Protein AF-A0A3A3FJ09-F1 (afdb_monomer_lite)

Secondary structure (DSSP, 8-state):
-------------------PPPPPHHHHHHHHHH--BTTB-EEEEEEEETTEEEEEEEE-SSTTHHHHHHHHHHHHHH-GGG-SS--EEEEEEE-

pLDDT: mean 85.45, std 17.62, range [40.0, 98.62]

Foldseek 3Di:
DDDPDDPPPPDPPPPPPPDDPDDDPVNVLVVQLVDADVPHWKKFKWWQAPNDIDTDDIFHDDPDNQVVSCVVQVVCQVDVVVDPGGTHIDIDTSD

Sequence (95 aa):
MLICAAVVLTGCTRVTVTTGSSISNEDLEAFFHKHKVDGNYAAALKKSAAGVASYLATIHGYRDNMAVCKSLIEPYNKDPSLSAISGTYYCQELR

Structure (mmCIF, N/CA/C/O backbone):
data_AF-A0A3A3FJ09-F1
#
_entry.id   AF-A0A3A3FJ09-F1
#
loop_
_atom_site.group_PDB
_atom_site.id
_atom_site.type_symbol
_atom_site.label_atom_id
_atom_site.label_alt_id
_atom_site.label_comp_id
_atom_site.label_asym_id
_atom_site.label_entity_id
_atom_site.label_seq_id
_atom_site.pdbx_PDB_ins_code
_atom_sit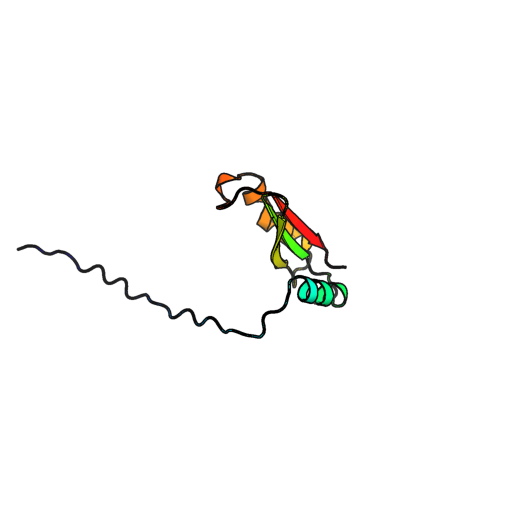e.Cartn_x
_atom_site.Cartn_y
_atom_site.Cartn_z
_atom_site.occupancy
_atom_site.B_iso_or_equiv
_atom_site.auth_seq_id
_atom_site.auth_comp_id
_atom_site.auth_asym_id
_atom_site.auth_atom_id
_atom_site.pdbx_PDB_model_num
ATOM 1 N N . MET A 1 1 ? -1.852 -46.798 -35.270 1.00 40.00 1 MET A N 1
ATOM 2 C CA . MET A 1 1 ? -2.237 -46.378 -33.907 1.00 40.00 1 MET A CA 1
ATOM 3 C C . MET A 1 1 ? -1.512 -45.085 -33.593 1.00 40.00 1 MET A C 1
ATOM 5 O O . MET A 1 1 ? -0.298 -45.110 -33.469 1.00 40.00 1 MET A O 1
ATOM 9 N N . LEU A 1 2 ? -2.239 -43.971 -33.527 1.00 41.28 2 LEU A N 1
ATOM 10 C CA . LEU A 1 2 ? -1.721 -42.691 -33.050 1.00 41.28 2 LEU A CA 1
ATOM 11 C C . LEU A 1 2 ? -2.719 -42.203 -31.996 1.00 41.28 2 LEU A C 1
ATOM 13 O O . LEU A 1 2 ? -3.809 -41.746 -32.328 1.00 41.28 2 LEU A O 1
ATOM 17 N N . ILE A 1 3 ? -2.395 -42.431 -30.726 1.00 49.81 3 ILE A N 1
ATOM 18 C CA . ILE A 1 3 ? -3.188 -41.961 -29.590 1.00 49.81 3 ILE A CA 1
ATOM 19 C C . ILE A 1 3 ? -2.613 -40.593 -29.222 1.00 49.81 3 ILE A C 1
ATOM 21 O O . ILE A 1 3 ? -1.624 -40.510 -28.502 1.00 49.81 3 ILE A O 1
ATOM 25 N N . CYS A 1 4 ? -3.206 -39.519 -29.741 1.00 47.91 4 CYS A N 1
ATOM 26 C CA . CYS A 1 4 ? -3.020 -38.192 -29.162 1.00 47.91 4 CYS A CA 1
ATOM 27 C C . CYS A 1 4 ? -4.115 -38.006 -28.118 1.00 47.91 4 CYS A C 1
ATOM 29 O O . CYS A 1 4 ? -5.282 -37.800 -28.448 1.00 47.91 4 CYS A O 1
ATOM 31 N N . ALA A 1 5 ? -3.725 -38.160 -26.854 1.00 53.84 5 ALA A N 1
ATOM 32 C CA . ALA A 1 5 ? -4.575 -37.919 -25.704 1.00 53.84 5 ALA A CA 1
ATOM 33 C C . ALA A 1 5 ? -5.138 -36.492 -25.770 1.00 53.84 5 ALA A C 1
ATOM 35 O O . ALA A 1 5 ? -4.393 -35.511 -25.738 1.00 53.84 5 ALA A O 1
ATOM 36 N N . ALA A 1 6 ? -6.460 -36.388 -25.879 1.00 50.62 6 ALA A N 1
ATOM 37 C CA . ALA A 1 6 ? -7.173 -35.140 -25.697 1.00 50.62 6 ALA A CA 1
ATOM 38 C C . ALA A 1 6 ? -6.977 -34.691 -24.244 1.00 50.62 6 ALA A C 1
ATOM 40 O O . ALA A 1 6 ? -7.536 -35.282 -23.319 1.00 50.62 6 ALA A O 1
ATOM 41 N N . VAL A 1 7 ? -6.159 -33.661 -24.034 1.00 52.22 7 VAL A N 1
ATOM 42 C CA . VAL A 1 7 ? -6.097 -32.961 -22.751 1.00 52.22 7 VAL A CA 1
ATOM 43 C C . VAL A 1 7 ? -7.384 -32.153 -22.631 1.00 52.22 7 VAL A C 1
ATOM 45 O O . VAL A 1 7 ? -7.506 -31.040 -23.138 1.00 52.22 7 VAL A O 1
ATOM 48 N N . VAL A 1 8 ? -8.381 -32.757 -21.996 1.00 50.53 8 VAL A N 1
ATOM 49 C CA . VAL A 1 8 ? -9.635 -32.104 -21.635 1.00 50.53 8 VAL A CA 1
ATOM 50 C C . VAL A 1 8 ? -9.359 -31.206 -20.425 1.00 50.53 8 VAL A C 1
ATOM 52 O O . VAL A 1 8 ? -9.483 -31.624 -19.279 1.00 50.53 8 VAL A O 1
ATOM 55 N N . LEU A 1 9 ? -8.961 -29.955 -20.673 1.00 49.84 9 LEU A N 1
ATOM 56 C CA . LEU A 1 9 ? -9.014 -28.876 -19.679 1.00 49.84 9 LEU A CA 1
ATOM 57 C C . LEU A 1 9 ? -10.466 -28.373 -19.570 1.00 49.84 9 LEU A C 1
ATOM 59 O O . LEU A 1 9 ? -10.799 -27.258 -19.962 1.00 49.84 9 LEU A O 1
ATOM 63 N N . THR A 1 10 ? -11.369 -29.212 -19.055 1.00 57.78 10 THR A N 1
ATOM 64 C CA . THR A 1 10 ? -12.712 -28.781 -18.636 1.00 57.78 10 THR A CA 1
ATOM 65 C C . THR A 1 10 ? -12.605 -28.065 -17.301 1.00 57.78 10 THR A C 1
ATOM 67 O O . THR A 1 10 ? -12.795 -28.645 -16.237 1.00 57.78 10 THR A O 1
ATOM 70 N N . GLY A 1 11 ? -12.271 -26.785 -17.380 1.00 53.00 11 GLY A N 1
ATOM 71 C CA . GLY A 1 11 ? -12.241 -25.878 -16.242 1.00 53.00 11 GLY A CA 1
ATOM 72 C C . GLY A 1 11 ? -12.479 -24.436 -16.668 1.00 53.00 11 GLY A C 1
ATOM 73 O O . GLY A 1 11 ? -11.846 -23.536 -16.134 1.00 53.00 11 GLY A O 1
ATOM 74 N N . CYS A 1 12 ? -13.352 -24.194 -17.652 1.00 62.53 12 CYS A N 1
ATOM 75 C CA . CYS A 1 12 ? -13.850 -22.850 -17.941 1.00 62.53 12 CYS A CA 1
ATOM 76 C C . CYS A 1 12 ? -14.823 -22.435 -16.831 1.00 62.53 12 CYS A C 1
ATOM 78 O O . CYS A 1 12 ? -16.040 -22.431 -17.021 1.00 62.53 12 CYS A O 1
ATOM 80 N N . THR A 1 13 ? -14.307 -22.123 -15.644 1.00 58.16 13 THR A N 1
ATOM 81 C CA . THR A 1 13 ? -15.097 -21.446 -14.620 1.00 58.16 13 THR A CA 1
ATOM 82 C C . THR A 1 13 ? -15.521 -20.103 -15.205 1.00 58.16 13 THR A C 1
ATOM 84 O O . THR A 1 13 ? -14.687 -19.276 -15.574 1.00 58.16 13 THR A O 1
ATOM 87 N N . ARG A 1 14 ? -16.832 -19.897 -15.350 1.00 56.28 14 ARG A N 1
ATOM 88 C CA . ARG A 1 14 ? -17.407 -18.615 -15.759 1.00 56.28 14 ARG A CA 1
ATOM 89 C C . ARG A 1 14 ? -17.073 -17.603 -14.663 1.00 56.28 14 ARG A C 1
ATOM 91 O O . ARG A 1 14 ? -17.696 -17.610 -13.606 1.00 56.28 14 ARG A O 1
ATOM 98 N N . VAL A 1 15 ? -16.065 -16.765 -14.896 1.00 51.59 15 VAL A N 1
ATOM 99 C CA . VAL A 1 15 ? -15.821 -15.590 -14.058 1.00 51.59 15 VAL A CA 1
ATOM 100 C C . VAL A 1 15 ? -16.947 -14.611 -14.359 1.00 51.59 15 VAL A C 1
ATOM 102 O O . VAL A 1 15 ? -16.944 -13.931 -15.384 1.00 51.59 15 VAL A O 1
ATOM 105 N N . THR A 1 16 ? -17.959 -14.587 -13.498 1.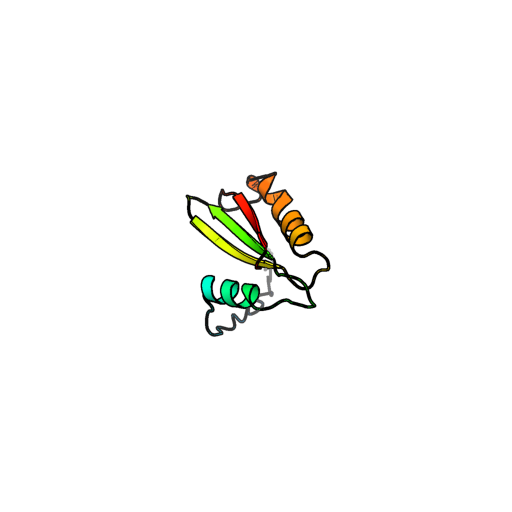00 51.22 16 THR A N 1
ATOM 106 C CA . THR A 1 16 ? -19.002 -13.566 -13.555 1.00 51.22 16 THR A CA 1
ATOM 107 C C . THR A 1 16 ? -18.411 -12.280 -12.993 1.00 51.22 16 THR A C 1
ATOM 109 O O . THR A 1 16 ? -18.348 -12.098 -11.780 1.00 51.22 16 THR A O 1
ATOM 112 N N . VAL A 1 17 ? -17.945 -11.392 -13.871 1.00 59.69 17 VAL A N 1
ATOM 113 C CA . VAL A 1 17 ? -17.603 -10.019 -13.487 1.00 59.69 17 VAL A CA 1
ATOM 114 C C . VAL A 1 17 ? -18.918 -9.285 -13.246 1.00 59.69 17 VAL A C 1
ATOM 116 O O . VAL A 1 17 ? -19.593 -8.873 -14.186 1.00 59.69 17 VAL A O 1
ATOM 119 N N . THR A 1 18 ? -19.328 -9.164 -11.986 1.00 56.78 18 THR A N 1
ATOM 120 C CA . THR A 1 18 ? -20.445 -8.293 -11.615 1.00 56.78 18 THR A CA 1
ATOM 121 C C . THR A 1 18 ? -20.006 -6.843 -11.783 1.00 56.78 18 THR A C 1
ATOM 123 O O . THR A 1 18 ? -19.256 -6.316 -10.965 1.00 56.78 18 THR A O 1
ATOM 126 N N . THR A 1 19 ? -20.458 -6.194 -12.854 1.00 54.06 19 THR A N 1
ATOM 127 C CA . THR A 1 19 ? -20.344 -4.744 -13.030 1.00 54.06 19 THR A CA 1
ATOM 128 C C . THR A 1 19 ? -21.315 -4.053 -12.072 1.00 54.06 19 THR A C 1
ATOM 130 O O . THR A 1 19 ? -22.492 -3.880 -12.386 1.00 54.06 19 THR A O 1
ATOM 133 N N . GLY A 1 20 ? -20.843 -3.711 -10.875 1.00 64.00 20 GLY A N 1
ATOM 134 C CA . GLY A 1 20 ? -21.477 -2.677 -10.059 1.00 64.00 20 GLY A CA 1
ATOM 135 C C . GLY A 1 20 ? -21.111 -1.286 -10.583 1.00 64.00 20 GLY A C 1
ATOM 136 O O . GLY A 1 20 ? -20.259 -1.159 -11.466 1.00 64.00 20 GLY A O 1
ATOM 137 N N . SER A 1 21 ? -21.727 -0.237 -10.036 1.00 64.44 21 SER A N 1
ATOM 138 C CA . SER A 1 21 ? -21.251 1.134 -10.247 1.00 64.44 21 SER A CA 1
ATOM 139 C C . SER A 1 21 ? -19.770 1.202 -9.867 1.00 64.44 21 SER A C 1
ATOM 141 O O . SER A 1 21 ? -19.411 0.873 -8.736 1.00 64.44 21 SER A O 1
ATOM 143 N N . SER A 1 22 ? -18.902 1.577 -10.807 1.00 71.56 22 SER A N 1
ATOM 144 C CA . SER A 1 22 ? -17.486 1.792 -10.510 1.00 71.56 22 SER A CA 1
ATOM 145 C C . SER A 1 22 ? -17.362 2.949 -9.520 1.00 71.56 22 SER A C 1
ATOM 147 O O . SER A 1 22 ? -17.852 4.042 -9.803 1.00 71.56 22 SER A O 1
ATOM 149 N N . ILE A 1 23 ? -16.720 2.714 -8.380 1.00 82.50 23 ILE A N 1
ATOM 150 C CA . ILE A 1 23 ? -16.312 3.772 -7.455 1.00 82.50 23 ILE A CA 1
ATOM 151 C C . ILE A 1 23 ? -14.933 4.289 -7.882 1.00 82.50 23 ILE A C 1
ATOM 153 O O . ILE A 1 23 ? -14.084 3.496 -8.295 1.00 82.50 23 ILE A O 1
ATOM 157 N N . SER A 1 24 ? -14.719 5.605 -7.835 1.00 88.94 24 SER A N 1
ATOM 158 C CA . SER A 1 24 ? -13.396 6.176 -8.099 1.00 88.94 24 SER A CA 1
ATOM 159 C C . SER A 1 24 ? -12.442 5.892 -6.932 1.00 88.94 24 SER A C 1
ATOM 161 O O . SER A 1 24 ? -12.877 5.606 -5.811 1.00 88.94 24 SER A O 1
ATOM 163 N N . ASN A 1 25 ? -11.132 5.972 -7.170 1.00 88.94 25 ASN A N 1
ATOM 164 C CA . ASN A 1 25 ? -10.157 5.821 -6.086 1.00 88.94 25 ASN A CA 1
ATOM 165 C C . ASN A 1 25 ? -10.334 6.934 -5.044 1.00 88.94 25 ASN A C 1
ATOM 167 O O . ASN A 1 25 ? -10.202 6.695 -3.847 1.00 88.94 25 ASN A O 1
ATOM 171 N N . GLU A 1 26 ? -10.685 8.132 -5.502 1.00 90.44 26 GLU A N 1
ATOM 172 C CA . GLU A 1 26 ? -10.928 9.314 -4.686 1.00 90.44 26 GLU A CA 1
ATOM 173 C C . GLU A 1 26 ? -12.155 9.128 -3.787 1.00 90.44 26 GLU A C 1
ATOM 175 O O . GLU A 1 26 ? -12.093 9.421 -2.594 1.00 90.44 26 GLU A O 1
ATOM 180 N N . ASP A 1 27 ? -13.248 8.585 -4.327 1.00 90.62 27 ASP A N 1
ATOM 181 C CA . ASP A 1 27 ? -14.462 8.296 -3.558 1.00 90.62 27 ASP A CA 1
ATOM 182 C C . ASP A 1 27 ? -14.221 7.188 -2.526 1.00 90.62 27 ASP A C 1
ATOM 184 O O . ASP A 1 27 ? -14.705 7.270 -1.393 1.00 90.62 27 ASP A O 1
ATOM 188 N N . LEU A 1 28 ? -13.443 6.163 -2.889 1.00 89.25 28 LEU A N 1
ATOM 189 C CA . LEU A 1 28 ? -13.076 5.080 -1.980 1.00 89.25 28 LEU A CA 1
ATOM 190 C C . LEU A 1 28 ? -12.188 5.584 -0.833 1.00 89.25 28 LEU A C 1
ATOM 192 O O . LEU A 1 28 ? -12.429 5.256 0.330 1.00 89.25 28 LEU A O 1
ATOM 196 N N . GLU A 1 29 ? -11.190 6.417 -1.136 1.00 92.06 29 GLU A N 1
ATOM 197 C CA . GLU A 1 29 ? -10.367 7.075 -0.117 1.00 92.06 29 GLU A CA 1
ATOM 198 C C . GLU A 1 29 ? -11.223 7.975 0.774 1.00 92.06 29 GLU A C 1
ATOM 200 O O . GLU A 1 29 ? -11.160 7.862 1.998 1.00 92.06 29 GLU A O 1
ATOM 205 N N . ALA A 1 30 ? -12.083 8.813 0.189 1.00 92.31 30 ALA A N 1
ATOM 206 C CA . ALA A 1 30 ? -12.970 9.701 0.935 1.00 92.31 30 ALA A CA 1
ATOM 207 C C . ALA A 1 30 ? -13.922 8.938 1.869 1.00 92.31 30 ALA A C 1
ATOM 209 O O . ALA A 1 30 ? -14.220 9.419 2.968 1.00 92.31 30 ALA A O 1
ATOM 210 N N . PHE A 1 31 ? -14.384 7.751 1.462 1.00 92.75 31 PHE A N 1
ATOM 211 C CA . PHE A 1 31 ? -15.157 6.864 2.321 1.00 92.75 31 PHE A CA 1
ATOM 212 C C . PHE A 1 31 ? -14.331 6.426 3.536 1.00 92.75 31 PHE A C 1
ATOM 214 O O . PHE A 1 31 ? -14.747 6.675 4.667 1.00 92.75 31 PHE A O 1
ATOM 221 N N . PHE A 1 32 ? -13.147 5.846 3.337 1.00 94.06 32 PHE A N 1
ATOM 222 C CA . PHE A 1 32 ? -12.339 5.315 4.440 1.00 94.06 32 PHE A CA 1
ATOM 223 C C . PHE A 1 32 ? -11.678 6.386 5.319 1.00 94.06 32 PHE A C 1
ATOM 225 O O . PHE A 1 32 ? -11.480 6.140 6.503 1.00 94.06 32 PHE A O 1
ATOM 232 N N . HIS A 1 33 ? -11.439 7.599 4.813 1.00 93.19 33 HIS A N 1
ATOM 233 C CA . HIS A 1 33 ? -11.044 8.739 5.652 1.00 93.19 33 HIS A CA 1
ATOM 234 C C . HIS A 1 33 ? -12.120 9.107 6.686 1.00 93.19 33 HIS A C 1
ATOM 236 O O . HIS A 1 33 ? -11.813 9.592 7.771 1.00 93.19 33 HIS A O 1
ATOM 242 N N . LYS A 1 34 ? -13.399 8.875 6.364 1.00 92.94 34 LYS A N 1
ATOM 243 C CA . LYS A 1 34 ? -14.535 9.194 7.244 1.00 92.94 34 LYS A CA 1
ATOM 244 C C . LYS A 1 34 ? -15.026 7.999 8.060 1.00 92.94 34 LYS A C 1
ATOM 246 O O . LYS A 1 34 ? -15.772 8.195 9.017 1.00 92.94 34 LYS A O 1
ATOM 251 N N . HIS A 1 35 ? -14.630 6.779 7.697 1.00 92.38 35 HIS A N 1
ATOM 252 C CA . HIS A 1 35 ? -15.167 5.549 8.274 1.00 92.38 35 HIS A CA 1
ATOM 253 C C . HIS A 1 35 ? -14.055 4.622 8.747 1.00 92.38 35 HIS A C 1
ATOM 255 O O . HIS A 1 35 ? -13.223 4.153 7.974 1.00 92.38 35 HIS A O 1
ATOM 261 N N . LYS A 1 36 ? -14.107 4.286 10.035 1.00 91.75 36 LYS A N 1
ATOM 262 C CA . LYS A 1 36 ? -13.311 3.201 10.604 1.00 91.75 36 LYS A CA 1
ATOM 263 C C . LYS A 1 36 ? -14.038 1.875 10.424 1.00 91.75 36 LYS A C 1
ATOM 265 O O . LYS A 1 36 ? -15.260 1.823 10.536 1.00 91.75 36 LYS A O 1
ATOM 270 N N . VAL A 1 37 ? -13.279 0.802 10.232 1.00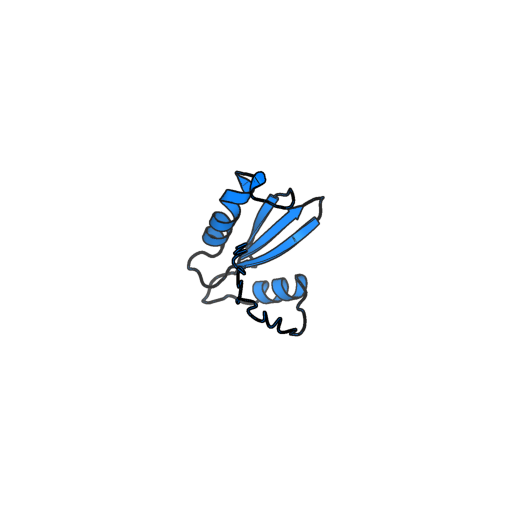 90.31 37 VAL A N 1
ATOM 271 C CA . VAL A 1 37 ? -13.793 -0.574 10.252 1.00 90.31 37 VAL A CA 1
ATOM 272 C C . VAL A 1 37 ? -13.383 -1.191 11.581 1.00 90.31 37 VAL A C 1
ATOM 274 O O . VAL A 1 37 ? -12.195 -1.229 11.898 1.00 90.31 37 VAL A O 1
ATOM 277 N N . ASP A 1 38 ? -14.361 -1.597 12.392 1.00 87.75 38 ASP A N 1
ATOM 278 C CA . ASP A 1 38 ? -14.148 -2.146 13.740 1.00 87.75 38 ASP A CA 1
ATOM 279 C C . ASP A 1 38 ? -13.219 -1.280 14.612 1.00 87.75 38 ASP A C 1
ATOM 281 O O . ASP A 1 38 ? -12.331 -1.768 15.308 1.00 87.75 38 ASP A O 1
ATOM 285 N N . GLY A 1 39 ? -13.383 0.045 14.529 1.00 89.12 39 GLY A N 1
ATOM 286 C CA . GLY A 1 39 ? -12.595 1.015 15.299 1.00 89.12 39 GLY A CA 1
ATOM 287 C C . GLY A 1 39 ? -11.182 1.294 14.767 1.00 89.12 39 GLY A C 1
ATOM 288 O O . GLY A 1 39 ? -10.487 2.132 15.343 1.00 89.12 39 GLY A O 1
ATOM 289 N N . ASN A 1 40 ? -10.773 0.675 13.655 1.00 91.56 40 ASN A N 1
ATOM 290 C CA . ASN A 1 40 ? -9.444 0.823 13.056 1.00 91.56 40 ASN A CA 1
ATOM 291 C C . ASN A 1 40 ? -9.496 1.557 11.707 1.00 91.56 40 ASN A C 1
ATOM 293 O O . ASN A 1 40 ? -10.454 1.415 10.943 1.00 91.56 40 ASN A O 1
ATOM 297 N N . TYR A 1 41 ? -8.450 2.331 11.399 1.00 95.94 41 TYR A N 1
ATOM 298 C CA . TYR A 1 41 ? -8.290 2.946 10.078 1.00 95.94 41 TYR A CA 1
ATOM 299 C C . TYR A 1 41 ? -7.898 1.889 9.043 1.00 95.94 41 TYR A C 1
ATOM 301 O O . TYR A 1 41 ? -7.124 0.972 9.334 1.00 95.94 41 TYR A O 1
ATOM 309 N N . ALA A 1 42 ? -8.432 2.015 7.832 1.00 97.06 42 ALA A N 1
ATOM 310 C CA . ALA A 1 42 ? -8.030 1.177 6.711 1.00 97.06 42 ALA A CA 1
ATOM 311 C C . ALA A 1 42 ? -6.661 1.616 6.159 1.00 97.06 42 ALA A C 1
ATOM 313 O O . ALA A 1 42 ? -6.223 2.750 6.361 1.00 97.06 42 ALA A O 1
ATOM 314 N N . ALA A 1 43 ? -5.988 0.725 5.433 1.00 97.88 43 ALA A N 1
ATOM 315 C CA . ALA A 1 43 ? -4.748 1.029 4.728 1.00 97.88 43 ALA A CA 1
ATOM 316 C C . ALA A 1 43 ? -4.935 0.861 3.216 1.00 97.88 43 ALA A C 1
ATOM 318 O O . ALA A 1 43 ? -5.356 -0.194 2.753 1.00 97.88 43 ALA A O 1
ATOM 319 N N . ALA A 1 44 ? -4.592 1.879 2.435 1.00 97.56 44 ALA A N 1
ATOM 320 C CA . ALA A 1 44 ? -4.499 1.779 0.986 1.00 97.56 44 ALA A CA 1
ATOM 321 C C . ALA A 1 44 ? -3.160 1.157 0.584 1.00 97.56 44 ALA A C 1
ATOM 323 O O . ALA A 1 44 ? -2.101 1.675 0.942 1.00 97.56 44 ALA A O 1
ATOM 324 N N . LEU A 1 45 ? -3.213 0.088 -0.205 1.00 98.00 45 LEU A N 1
ATOM 325 C CA . LEU A 1 45 ? -2.074 -0.462 -0.926 1.00 98.00 45 LEU A CA 1
ATOM 326 C C . LEU A 1 45 ? -1.996 0.239 -2.282 1.00 98.00 45 LEU A C 1
ATOM 328 O O . LEU A 1 45 ? -2.905 0.129 -3.109 1.00 98.00 45 LEU A O 1
ATOM 332 N N . LYS A 1 46 ? -0.901 0.960 -2.507 1.00 9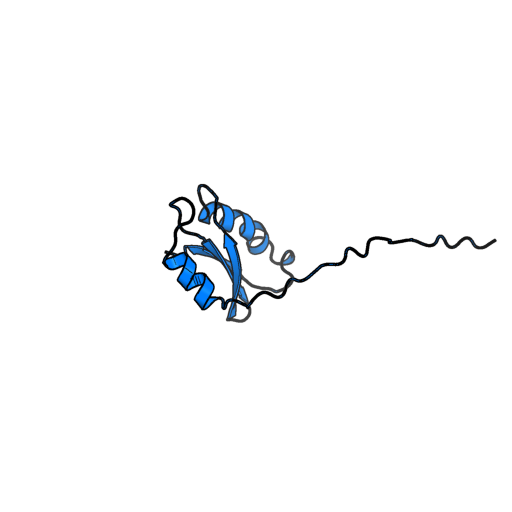7.50 46 LYS A N 1
ATOM 333 C CA . LYS A 1 46 ? -0.652 1.726 -3.727 1.00 97.50 46 LYS A CA 1
ATOM 334 C C . LYS A 1 46 ? 0.668 1.307 -4.365 1.00 97.50 46 LYS A C 1
ATOM 336 O O . LYS A 1 46 ? 1.555 0.764 -3.705 1.00 97.50 46 LYS A O 1
ATOM 341 N N . LYS A 1 47 ? 0.814 1.584 -5.658 1.00 97.56 47 LYS A N 1
ATOM 342 C CA . LYS A 1 47 ? 2.060 1.388 -6.403 1.00 97.56 47 LYS A CA 1
ATOM 343 C C . LYS A 1 47 ? 2.408 2.634 -7.192 1.00 97.56 47 LYS A C 1
ATOM 345 O O . LYS A 1 47 ? 1.589 3.105 -7.971 1.00 97.56 47 LYS A O 1
ATOM 350 N N . SER A 1 48 ? 3.630 3.125 -7.027 1.00 97.12 48 SER A N 1
ATOM 351 C CA . SER A 1 48 ? 4.191 4.171 -7.877 1.00 97.12 48 SER A CA 1
ATOM 352 C C . SER A 1 48 ? 4.995 3.535 -9.006 1.00 97.12 48 SER A C 1
ATOM 354 O O . SER A 1 48 ? 5.966 2.819 -8.750 1.00 97.12 48 SER A O 1
ATOM 356 N N . ALA A 1 49 ? 4.588 3.773 -10.250 1.00 95.44 49 ALA A N 1
ATOM 357 C CA . ALA A 1 49 ? 5.287 3.323 -11.450 1.00 95.44 49 ALA A CA 1
ATOM 358 C C . ALA A 1 49 ? 5.242 4.432 -12.507 1.00 95.44 49 ALA A C 1
ATOM 360 O O . ALA A 1 49 ? 4.198 5.045 -12.711 1.00 95.44 49 ALA A O 1
ATOM 361 N N . ALA A 1 50 ? 6.377 4.716 -13.156 1.00 92.56 50 ALA A N 1
ATOM 362 C CA . ALA A 1 50 ? 6.496 5.781 -14.162 1.00 92.56 50 ALA A CA 1
ATOM 363 C C . ALA A 1 50 ? 5.940 7.154 -13.707 1.00 92.56 50 ALA A C 1
ATOM 365 O O . ALA A 1 50 ? 5.370 7.898 -14.498 1.00 92.56 50 ALA A O 1
ATOM 366 N N . GLY A 1 51 ? 6.082 7.485 -12.417 1.00 90.31 51 GLY A N 1
ATOM 367 C CA . GLY A 1 51 ? 5.585 8.740 -11.837 1.00 90.31 51 GLY A CA 1
ATOM 368 C C . GLY A 1 51 ? 4.085 8.763 -11.519 1.00 90.31 51 GLY A C 1
ATOM 369 O O . GLY A 1 51 ? 3.593 9.781 -11.041 1.00 90.31 51 GLY A O 1
ATOM 370 N N . VAL A 1 52 ? 3.363 7.660 -11.737 1.00 93.12 52 VAL A N 1
ATOM 371 C CA . VAL A 1 52 ? 1.924 7.544 -11.468 1.00 93.12 52 VAL A CA 1
ATOM 372 C C . VAL A 1 52 ? 1.685 6.621 -10.278 1.00 93.12 52 VAL A C 1
ATOM 374 O O . VAL A 1 52 ? 2.164 5.486 -10.248 1.00 93.12 52 VAL A O 1
ATOM 377 N N . ALA A 1 53 ? 0.910 7.099 -9.305 1.00 94.00 53 ALA A N 1
ATOM 378 C CA . ALA A 1 53 ? 0.432 6.301 -8.185 1.00 94.00 53 ALA A CA 1
ATOM 379 C C . ALA A 1 53 ? -0.882 5.596 -8.554 1.00 94.00 53 ALA A C 1
ATOM 381 O O . ALA A 1 53 ? -1.879 6.245 -8.853 1.00 94.00 53 ALA A O 1
ATOM 382 N N . SER A 1 54 ? -0.888 4.267 -8.512 1.00 94.06 54 SER A N 1
ATOM 383 C CA . SER A 1 54 ? -2.072 3.434 -8.736 1.00 94.06 54 SER A CA 1
ATOM 384 C C . SER A 1 54 ? -2.585 2.875 -7.415 1.00 94.06 54 SER A C 1
ATOM 386 O O . SER A 1 54 ? -1.809 2.296 -6.651 1.00 94.06 54 SER A O 1
ATOM 388 N N . TYR A 1 55 ? -3.884 3.018 -7.161 1.00 94.50 55 TYR A N 1
ATOM 389 C CA . TYR A 1 55 ? -4.571 2.355 -6.054 1.00 94.50 55 TYR A CA 1
ATOM 390 C C . TYR A 1 55 ? -4.829 0.894 -6.421 1.00 94.50 55 TYR A C 1
ATOM 392 O O . TYR A 1 55 ? -5.382 0.622 -7.484 1.00 94.50 55 TYR A O 1
ATOM 400 N N . LEU A 1 56 ? -4.409 -0.046 -5.574 1.00 94.81 56 LEU A N 1
ATOM 401 C CA . LEU A 1 56 ? -4.500 -1.477 -5.882 1.00 94.81 56 LEU A CA 1
ATOM 402 C C . LEU A 1 56 ? -5.484 -2.212 -4.975 1.00 94.81 56 LEU A C 1
ATOM 404 O O . LEU A 1 56 ? -6.223 -3.070 -5.448 1.00 94.81 56 LEU A O 1
ATOM 408 N N . ALA A 1 57 ? -5.481 -1.902 -3.679 1.00 95.50 57 ALA A N 1
ATOM 409 C CA . ALA A 1 57 ? -6.350 -2.559 -2.712 1.00 95.50 57 ALA A CA 1
ATOM 410 C C . ALA A 1 57 ? -6.530 -1.714 -1.450 1.00 95.50 57 ALA A C 1
ATOM 412 O O . ALA A 1 57 ? -5.679 -0.893 -1.109 1.00 95.50 57 ALA A O 1
ATOM 413 N N . THR A 1 58 ? -7.608 -1.982 -0.718 1.00 96.38 58 THR A N 1
ATOM 414 C CA . THR A 1 58 ? -7.801 -1.494 0.648 1.00 96.38 58 THR A CA 1
ATOM 415 C C . THR A 1 58 ? -7.680 -2.664 1.617 1.00 96.38 58 THR A C 1
ATOM 417 O O . THR A 1 58 ? -8.354 -3.678 1.460 1.00 96.38 58 THR A O 1
ATOM 420 N N . ILE A 1 59 ? -6.833 -2.522 2.631 1.00 97.38 59 ILE A N 1
ATOM 421 C CA . ILE A 1 59 ? -6.654 -3.484 3.716 1.00 97.38 59 ILE A CA 1
ATOM 422 C C . ILE A 1 59 ? -7.423 -2.977 4.936 1.00 97.38 59 ILE A C 1
ATOM 424 O O . ILE A 1 59 ? -7.162 -1.880 5.434 1.00 97.38 59 ILE A O 1
ATOM 428 N N . HIS A 1 60 ? -8.373 -3.768 5.422 1.00 95.75 60 HIS A N 1
ATOM 429 C CA . HIS A 1 60 ? -9.169 -3.481 6.613 1.00 95.75 60 HIS A CA 1
ATOM 430 C C . HIS A 1 60 ? -9.586 -4.789 7.307 1.00 95.75 60 HIS A C 1
ATOM 432 O O . HIS A 1 60 ? -9.443 -5.868 6.736 1.00 95.75 60 HIS A O 1
ATOM 438 N N . GLY A 1 61 ? -10.124 -4.700 8.529 1.00 93.50 61 GLY A N 1
ATOM 439 C CA . GLY A 1 61 ? -10.614 -5.863 9.287 1.00 93.50 61 GLY A CA 1
ATOM 440 C C . GLY A 1 61 ? -9.537 -6.659 10.036 1.00 93.50 61 GLY A C 1
ATOM 441 O O . GLY A 1 61 ? -9.847 -7.677 10.648 1.00 93.50 61 GLY A O 1
ATOM 442 N N . TYR A 1 62 ? -8.281 -6.205 10.029 1.00 94.56 62 TYR A N 1
ATOM 443 C CA . TYR A 1 62 ? -7.213 -6.769 10.853 1.00 94.56 62 TYR A CA 1
ATOM 444 C C . TYR A 1 62 ? -6.967 -5.913 12.096 1.00 94.56 62 TYR A C 1
ATOM 446 O O . TYR A 1 62 ? -7.233 -4.712 12.113 1.00 94.56 62 TYR A O 1
ATOM 454 N N . ARG A 1 63 ? -6.364 -6.528 13.122 1.00 93.62 63 ARG A N 1
ATOM 455 C CA . ARG A 1 63 ? -5.914 -5.821 14.334 1.00 93.62 63 ARG A CA 1
ATOM 456 C C . ARG A 1 63 ? -4.925 -4.690 14.023 1.00 93.62 63 ARG A C 1
ATOM 458 O O . ARG A 1 63 ? -4.893 -3.703 14.743 1.00 93.62 63 ARG A O 1
ATOM 465 N N . ASP A 1 64 ? -4.114 -4.859 12.980 1.00 95.88 64 ASP A N 1
ATOM 466 C CA . ASP A 1 64 ? -3.189 -3.844 12.474 1.00 95.88 64 ASP A CA 1
ATOM 467 C C . ASP A 1 64 ? -3.149 -3.914 10.939 1.00 95.88 64 ASP A C 1
ATOM 469 O O . ASP A 1 64 ? -2.406 -4.697 10.339 1.00 95.88 64 ASP A O 1
ATOM 473 N N . ASN A 1 65 ? -3.995 -3.106 10.298 1.00 97.19 65 ASN A N 1
ATOM 474 C CA . ASN A 1 65 ? -4.121 -3.068 8.839 1.00 97.19 65 ASN A CA 1
ATOM 475 C C . ASN A 1 65 ? -2.828 -2.601 8.157 1.00 97.19 65 ASN A C 1
ATOM 477 O O . ASN A 1 65 ? -2.514 -3.039 7.049 1.00 97.19 65 ASN A O 1
ATOM 481 N N . MET A 1 66 ? -2.056 -1.734 8.817 1.00 97.69 66 MET A N 1
ATOM 482 C CA . MET A 1 66 ? -0.817 -1.197 8.267 1.00 97.69 66 MET A CA 1
ATOM 483 C C . MET A 1 66 ? 0.297 -2.244 8.281 1.00 97.69 66 MET A C 1
ATOM 485 O O . MET A 1 66 ? 1.018 -2.383 7.293 1.00 97.69 66 MET A O 1
ATOM 489 N N . ALA A 1 67 ? 0.425 -3.011 9.366 1.00 98.06 67 ALA A N 1
ATOM 490 C CA . ALA A 1 67 ? 1.376 -4.116 9.443 1.00 98.06 67 ALA A CA 1
ATOM 491 C C . ALA A 1 67 ? 1.080 -5.196 8.393 1.00 98.06 67 ALA A C 1
ATOM 493 O O . ALA A 1 67 ? 1.999 -5.642 7.706 1.00 98.06 67 ALA A O 1
ATOM 494 N N . VAL A 1 68 ? -0.196 -5.561 8.215 1.00 98.19 68 VAL A N 1
ATOM 495 C CA . VAL A 1 68 ? -0.611 -6.520 7.176 1.00 98.19 68 VAL A CA 1
ATOM 496 C C . VAL A 1 68 ? -0.336 -5.973 5.777 1.00 98.19 68 VAL A C 1
ATOM 498 O O . VAL A 1 68 ? 0.228 -6.676 4.945 1.00 98.19 68 VAL A O 1
ATOM 501 N N . CYS A 1 69 ? -0.661 -4.707 5.505 1.00 98.44 69 CYS A N 1
ATOM 502 C CA . CYS A 1 69 ? -0.351 -4.109 4.208 1.00 98.44 69 CYS A CA 1
ATOM 503 C C . CYS A 1 69 ? 1.160 -4.153 3.914 1.00 98.44 69 CYS A C 1
ATOM 505 O O . CYS A 1 69 ? 1.570 -4.559 2.827 1.00 98.44 69 CYS A O 1
ATOM 507 N N . LYS A 1 70 ? 1.998 -3.793 4.897 1.00 98.62 70 LYS A N 1
ATOM 508 C CA . LYS A 1 70 ? 3.461 -3.806 4.758 1.00 98.62 70 LYS A CA 1
ATOM 509 C C . LYS A 1 70 ? 4.012 -5.205 4.487 1.00 98.62 70 LYS A C 1
ATOM 511 O O . LYS A 1 70 ? 4.877 -5.337 3.625 1.00 98.62 70 LYS A O 1
ATOM 516 N N . SER A 1 71 ? 3.509 -6.234 5.172 1.00 98.56 71 SER A N 1
ATOM 517 C CA . SER A 1 71 ? 3.964 -7.611 4.943 1.00 98.56 71 SER A CA 1
ATOM 518 C C . SER A 1 71 ? 3.572 -8.133 3.557 1.00 98.56 71 SER A C 1
ATOM 520 O O . SER A 1 71 ? 4.347 -8.863 2.946 1.00 98.56 71 SER A O 1
ATOM 522 N N . LEU A 1 72 ? 2.420 -7.713 3.018 1.00 98.25 72 LEU A N 1
ATOM 523 C CA . LEU A 1 72 ? 1.992 -8.071 1.660 1.00 98.25 72 LEU A CA 1
ATOM 524 C C . LEU A 1 72 ? 2.904 -7.480 0.576 1.00 98.25 72 LEU A C 1
ATOM 526 O O . LEU A 1 72 ? 3.177 -8.146 -0.421 1.00 98.25 72 LEU A O 1
ATOM 530 N N . ILE A 1 73 ? 3.374 -6.239 0.751 1.00 98.19 73 ILE A N 1
ATOM 531 C CA . ILE A 1 73 ? 4.198 -5.548 -0.258 1.00 98.19 73 ILE A CA 1
ATOM 532 C C . ILE A 1 73 ? 5.699 -5.840 -0.137 1.00 98.19 73 ILE A C 1
ATOM 534 O O . ILE A 1 73 ? 6.447 -5.602 -1.085 1.00 98.19 73 ILE A O 1
ATOM 538 N N . GLU A 1 74 ? 6.153 -6.336 1.015 1.00 98.44 74 GLU A N 1
ATOM 539 C CA . GLU A 1 74 ? 7.572 -6.551 1.309 1.00 98.44 74 GLU A CA 1
ATOM 540 C C . GLU A 1 74 ? 8.288 -7.433 0.267 1.0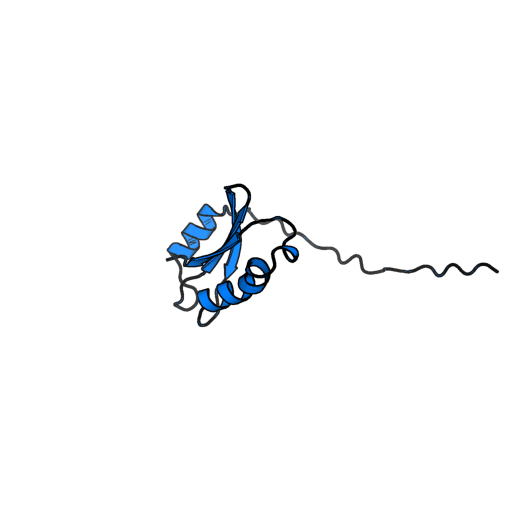0 98.44 74 GLU A C 1
ATOM 542 O O . GLU A 1 74 ? 9.349 -7.009 -0.200 1.00 98.44 74 GLU A O 1
ATOM 547 N N . PRO A 1 75 ? 7.747 -8.590 -0.172 1.00 98.19 75 PRO A N 1
ATOM 548 C CA . PRO A 1 75 ? 8.414 -9.414 -1.181 1.00 98.19 75 PRO A CA 1
ATOM 549 C C . PRO A 1 75 ? 8.617 -8.670 -2.505 1.00 98.19 75 PRO A C 1
ATOM 551 O O . PRO A 1 75 ? 9.708 -8.703 -3.064 1.00 98.19 75 PRO A O 1
ATOM 554 N N . TYR A 1 76 ? 7.601 -7.936 -2.966 1.00 97.06 76 TYR A N 1
ATOM 555 C CA . TYR A 1 76 ? 7.632 -7.210 -4.240 1.00 97.06 76 TYR A CA 1
ATOM 556 C C . TYR A 1 76 ? 8.592 -6.020 -4.231 1.00 97.06 76 TYR A C 1
ATOM 558 O O . TYR A 1 76 ? 9.161 -5.677 -5.265 1.00 97.06 76 TYR A O 1
ATOM 566 N N . ASN A 1 77 ? 8.772 -5.386 -3.070 1.00 97.75 77 ASN A N 1
ATOM 567 C CA . ASN A 1 77 ? 9.740 -4.306 -2.904 1.00 97.75 77 ASN A CA 1
ATOM 568 C C . ASN A 1 77 ? 11.177 -4.822 -2.725 1.00 97.75 77 ASN A C 1
ATOM 570 O O . ASN A 1 77 ? 12.115 -4.105 -3.064 1.00 97.75 77 ASN A O 1
ATOM 574 N N . LYS A 1 78 ? 11.366 -6.035 -2.187 1.00 98.19 78 LYS A N 1
ATOM 575 C CA . LYS A 1 78 ? 12.690 -6.668 -2.052 1.00 98.19 78 LYS A CA 1
ATOM 576 C C . LYS A 1 78 ? 13.187 -7.271 -3.359 1.00 98.19 78 LYS A C 1
ATOM 578 O O . LYS A 1 78 ? 14.376 -7.184 -3.648 1.00 98.19 78 LYS A O 1
ATOM 583 N N . ASP A 1 79 ? 12.287 -7.881 -4.119 1.00 97.69 79 ASP A N 1
ATOM 584 C CA . ASP A 1 79 ? 12.592 -8.520 -5.391 1.00 97.69 79 ASP A CA 1
ATOM 585 C C . ASP A 1 79 ? 11.686 -7.957 -6.498 1.00 97.69 79 ASP A C 1
ATOM 587 O O . ASP A 1 79 ? 10.546 -8.406 -6.678 1.00 97.69 79 ASP A O 1
ATOM 591 N N . PRO A 1 80 ? 12.189 -6.982 -7.278 1.00 94.12 80 PRO A N 1
ATOM 592 C CA . PRO A 1 80 ? 11.444 -6.397 -8.385 1.00 94.12 80 PRO A CA 1
ATOM 593 C C . PRO A 1 80 ? 11.025 -7.404 -9.464 1.00 94.12 80 PRO A C 1
ATOM 595 O O . PRO A 1 80 ? 10.090 -7.111 -10.208 1.00 94.12 80 PRO A O 1
ATOM 598 N N . SER A 1 81 ? 11.666 -8.579 -9.558 1.00 96.81 81 SER A N 1
ATOM 599 C CA . SER A 1 81 ? 11.297 -9.612 -10.539 1.00 96.81 81 SER A CA 1
ATOM 600 C C . SER A 1 81 ? 9.924 -10.233 -10.264 1.00 96.81 81 SER A C 1
ATOM 602 O O . SER A 1 81 ? 9.277 -10.738 -11.180 1.00 96.81 81 SER A O 1
ATOM 604 N N . LEU A 1 82 ? 9.426 -10.112 -9.028 1.00 96.62 82 LEU A N 1
ATOM 605 C CA . LEU A 1 82 ? 8.076 -10.526 -8.645 1.00 96.62 82 LEU A CA 1
ATOM 606 C C . LEU A 1 82 ? 6.992 -9.565 -9.157 1.00 96.62 82 LEU A C 1
ATOM 608 O O . LEU A 1 82 ? 5.800 -9.835 -9.015 1.00 96.62 82 LEU A O 1
ATOM 612 N N . SER A 1 83 ? 7.379 -8.430 -9.744 1.00 95.19 83 SER A N 1
ATOM 613 C CA . SER A 1 83 ? 6.456 -7.438 -10.281 1.00 95.19 83 SER A CA 1
ATOM 614 C C . SER A 1 83 ? 6.441 -7.446 -11.803 1.00 95.19 83 SER A C 1
ATOM 616 O O . SER A 1 83 ? 7.441 -7.153 -12.445 1.00 95.19 83 SER A O 1
ATOM 618 N N . ALA A 1 84 ? 5.256 -7.647 -12.387 1.00 93.00 84 ALA A N 1
ATOM 619 C CA . ALA A 1 84 ? 5.064 -7.558 -13.839 1.00 93.00 84 ALA A CA 1
ATOM 620 C C . ALA A 1 84 ? 5.396 -6.166 -14.415 1.00 93.00 84 ALA A C 1
ATOM 622 O O . ALA A 1 84 ? 5.761 -6.035 -15.577 1.00 93.00 84 ALA A O 1
ATOM 623 N N . ILE A 1 85 ? 5.256 -5.119 -13.598 1.00 91.25 85 ILE A N 1
ATOM 624 C CA . ILE A 1 85 ? 5.589 -3.735 -13.950 1.00 91.25 85 ILE A CA 1
ATOM 625 C C . ILE A 1 85 ? 6.558 -3.220 -12.889 1.00 91.25 85 ILE A C 1
ATOM 627 O O . ILE A 1 85 ? 6.257 -3.329 -11.699 1.00 91.25 85 ILE A O 1
ATOM 631 N N . SER A 1 86 ? 7.686 -2.635 -13.281 1.00 93.50 86 SER A N 1
ATOM 632 C CA . SER A 1 86 ? 8.612 -2.024 -12.323 1.00 93.50 86 SER A CA 1
ATOM 633 C C . SER A 1 86 ? 7.952 -0.862 -11.576 1.00 93.50 86 SER A C 1
ATOM 635 O O . SER A 1 86 ? 7.191 -0.082 -12.148 1.00 93.50 86 SER A O 1
ATOM 637 N N . GLY A 1 87 ? 8.236 -0.742 -10.284 1.00 95.88 87 GLY A N 1
ATOM 638 C CA . GLY A 1 87 ? 7.703 0.319 -9.438 1.00 95.88 87 GLY A CA 1
ATOM 639 C C . GLY A 1 87 ? 7.858 -0.013 -7.962 1.00 95.88 87 GLY A C 1
ATOM 640 O O . GLY A 1 87 ? 8.294 -1.107 -7.613 1.00 95.88 87 GLY A O 1
ATOM 641 N N . THR A 1 88 ? 7.463 0.926 -7.112 1.00 97.88 88 THR A N 1
ATOM 642 C CA . THR A 1 88 ? 7.547 0.785 -5.655 1.00 97.88 88 THR A CA 1
ATOM 643 C C . THR A 1 88 ? 6.149 0.701 -5.072 1.00 97.88 88 THR A C 1
ATOM 645 O O . THR A 1 88 ? 5.319 1.587 -5.296 1.00 97.88 88 THR A O 1
ATOM 648 N N . TYR A 1 89 ? 5.886 -0.353 -4.308 1.00 98.25 89 TYR A N 1
ATOM 649 C CA . TYR A 1 89 ? 4.6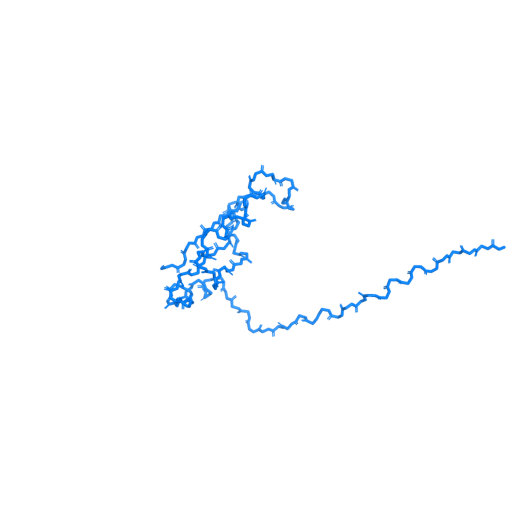45 -0.508 -3.562 1.00 98.25 89 TYR A CA 1
ATOM 650 C C . TYR A 1 89 ? 4.765 0.209 -2.225 1.00 98.25 89 TYR A C 1
ATOM 652 O O . TYR A 1 89 ? 5.824 0.213 -1.597 1.00 98.25 89 TYR A O 1
ATOM 660 N N . TYR A 1 90 ? 3.676 0.804 -1.766 1.00 98.44 90 TYR A N 1
ATOM 661 C CA . TYR A 1 90 ? 3.628 1.471 -0.476 1.00 98.44 90 TYR A CA 1
ATOM 662 C C . TYR A 1 90 ? 2.231 1.383 0.125 1.00 98.44 90 TYR A C 1
ATOM 664 O O . TYR A 1 90 ? 1.234 1.193 -0.572 1.00 98.44 90 TYR A O 1
ATOM 672 N N . CYS A 1 91 ? 2.184 1.524 1.444 1.00 98.19 91 CYS A N 1
ATOM 673 C CA . CYS A 1 91 ? 0.957 1.503 2.220 1.00 98.19 91 CYS A CA 1
ATOM 674 C C . CYS A 1 91 ? 0.711 2.886 2.815 1.00 98.19 91 CYS A C 1
ATOM 676 O O . CYS A 1 91 ? 1.623 3.484 3.388 1.00 98.19 91 CYS A O 1
ATOM 678 N N . GLN A 1 92 ? -0.517 3.377 2.696 1.00 97.56 92 GLN A N 1
ATOM 679 C CA . GLN A 1 92 ? -0.952 4.654 3.254 1.00 97.56 92 GLN A CA 1
ATOM 680 C C . GLN A 1 92 ? -2.140 4.419 4.185 1.00 97.56 92 GLN A C 1
ATOM 682 O O . GLN A 1 92 ? -3.120 3.800 3.787 1.00 97.56 92 GLN A O 1
ATOM 687 N N . GLU A 1 93 ? -2.066 4.904 5.422 1.00 96.38 93 GLU A N 1
ATOM 688 C CA . GLU A 1 93 ? -3.215 4.887 6.334 1.00 96.38 93 GLU A CA 1
ATOM 689 C C . GLU A 1 93 ? -4.265 5.909 5.872 1.00 96.38 93 GLU A C 1
ATOM 691 O O . GLU A 1 93 ? -3.921 7.047 5.541 1.00 96.38 93 GLU A O 1
ATOM 696 N N . LEU A 1 94 ? -5.533 5.499 5.841 1.00 95.38 94 LEU A N 1
ATOM 697 C CA . LEU A 1 94 ? -6.670 6.328 5.442 1.00 95.38 94 LEU A CA 1
ATOM 698 C C . LEU A 1 94 ? -7.338 6.896 6.701 1.00 95.38 94 LEU A C 1
ATOM 700 O O . LEU A 1 94 ? -8.241 6.276 7.259 1.00 95.38 94 LEU A O 1
ATOM 704 N N . ARG A 1 95 ? -6.835 8.040 7.177 1.00 90.56 95 ARG A N 1
ATOM 705 C CA . ARG A 1 95 ? -7.263 8.736 8.405 1.00 90.56 95 ARG A CA 1
ATOM 706 C C . ARG A 1 95 ? -7.643 10.189 8.166 1.00 90.56 95 ARG A C 1
ATOM 708 O O . ARG A 1 95 ? -7.147 10.745 7.161 1.00 90.56 95 ARG A O 1
#

Organism: NCBI:txid2320863

Radius of gyration: 19.29 Å; chains: 1; bounding box: 34×56×49 Å